Protein AF-A0A1J3K8N7-F1 (afdb_monomer_lite)

Radius of gyration: 24.27 Å; chains: 1; bounding box: 50×34×78 Å

pLDDT: mean 80.56, std 14.66, range [45.03, 94.81]

Foldseek 3Di:
DDPPPPDDDPPPPPDPQDLDLVVVCVVVPNPDSVVVQVCVVVVVDPPHDNHPDSPPDDDPVVVVVPDDDDDDDDDPDPPPPD

Secondary structure (DSSP, 8-state):
---------TT---------HHHHHHHTTS--HHHHHHHHHTT-SSSPPPP---TT---HHHHHHTPPPPPPPP-S------

Organism: Noccaea caerulescens (NCBI:txid107243)

InterPro domains:
  IPR025724 GAG-pre-integrase domain [PF13976] (10-67)

Sequence (82 aa):
SGNNCYMWDQSAKCLSVRDDVELWHKRLGHMNIRHLTDLVNKEIVRGVPKLKGCDKLVCGPCNQGKQIRVQHKKVSNVQFWI

Structure (mmCIF, N/CA/C/O backbone):
data_AF-A0A1J3K8N7-F1
#
_entry.id   AF-A0A1J3K8N7-F1
#
loop_
_atom_site.group_PDB
_atom_site.id
_atom_site.type_symbol
_atom_site.label_atom_id
_atom_site.label_alt_id
_atom_site.label_comp_id
_atom_site.label_asym_id
_atom_site.label_entity_id
_atom_site.label_seq_id
_atom_site.pdbx_PDB_ins_code
_atom_site.Cartn_x
_atom_site.Cartn_y
_atom_site.Cartn_z
_atom_site.occupancy
_atom_site.B_iso_or_equiv
_atom_site.auth_seq_id
_atom_site.auth_comp_id
_atom_site.auth_asym_id
_atom_site.auth_atom_id
_atom_site.pdbx_PDB_model_num
ATOM 1 N N . SER A 1 1 ? 10.578 -15.887 -44.373 1.00 48.03 1 SER A N 1
ATOM 2 C CA . SER A 1 1 ? 10.759 -14.447 -44.637 1.00 48.03 1 SER A CA 1
ATOM 3 C C . SER A 1 1 ? 9.420 -13.772 -44.408 1.00 48.03 1 SER A C 1
ATOM 5 O O . SER A 1 1 ? 8.454 -14.237 -44.997 1.00 48.03 1 SER A O 1
ATOM 7 N N . GLY A 1 2 ? 9.321 -12.810 -43.486 1.00 45.03 2 GLY A N 1
ATOM 8 C CA . GLY A 1 2 ? 8.030 -12.216 -43.101 1.00 45.03 2 GLY A CA 1
ATOM 9 C C . GLY A 1 2 ? 8.052 -11.497 -41.751 1.00 45.03 2 GLY A C 1
ATOM 10 O O . GLY A 1 2 ? 7.242 -11.770 -40.874 1.00 45.03 2 GLY A O 1
ATOM 11 N N . ASN A 1 3 ? 9.034 -10.627 -41.555 1.00 55.88 3 ASN A N 1
ATOM 12 C CA . ASN A 1 3 ? 9.147 -9.702 -40.435 1.00 55.88 3 ASN A CA 1
ATOM 13 C C . ASN A 1 3 ? 8.185 -8.525 -40.650 1.00 55.88 3 ASN A C 1
ATOM 15 O O . ASN A 1 3 ? 8.575 -7.487 -41.176 1.00 55.88 3 ASN A O 1
ATOM 19 N N . ASN A 1 4 ? 6.938 -8.676 -40.201 1.00 49.41 4 ASN A N 1
ATOM 20 C CA . ASN A 1 4 ? 5.968 -7.579 -40.160 1.00 49.41 4 ASN A CA 1
ATOM 21 C C . ASN A 1 4 ? 6.217 -6.711 -38.920 1.00 49.41 4 ASN A C 1
ATOM 23 O O . ASN A 1 4 ? 5.427 -6.678 -37.981 1.00 49.41 4 ASN A O 1
ATOM 27 N N . CYS A 1 5 ? 7.358 -6.027 -38.923 1.00 60.88 5 CYS A N 1
ATOM 28 C CA . CYS A 1 5 ? 7.651 -4.916 -38.032 1.00 60.88 5 CYS A CA 1
ATOM 29 C C . CYS A 1 5 ? 7.289 -3.634 -38.787 1.00 60.88 5 CYS A C 1
ATOM 31 O O . CYS A 1 5 ? 8.152 -2.977 -39.364 1.00 60.88 5 CYS A O 1
ATOM 33 N N . TYR A 1 6 ? 5.998 -3.324 -38.870 1.00 54.19 6 TYR A N 1
ATOM 34 C CA . TYR A 1 6 ? 5.553 -2.064 -39.447 1.00 54.19 6 TYR A CA 1
ATOM 35 C C . TYR A 1 6 ? 5.138 -1.136 -38.311 1.00 54.19 6 TYR A C 1
ATOM 37 O O . TYR A 1 6 ? 4.073 -1.285 -37.721 1.00 54.19 6 TYR A O 1
ATOM 45 N N . MET A 1 7 ? 6.011 -0.152 -38.083 1.00 50.25 7 MET A N 1
ATOM 46 C CA . MET A 1 7 ? 5.738 1.124 -37.421 1.00 50.25 7 MET A CA 1
ATOM 47 C C . MET A 1 7 ? 5.764 1.126 -35.883 1.00 50.25 7 MET A C 1
ATOM 49 O O . MET A 1 7 ? 4.840 1.618 -35.241 1.00 50.25 7 MET A O 1
ATOM 53 N N . TRP A 1 8 ? 6.871 0.683 -35.278 1.00 51.84 8 TRP A N 1
ATOM 54 C CA . TRP A 1 8 ? 7.322 1.340 -34.047 1.00 51.84 8 TRP A CA 1
ATOM 55 C C . TRP A 1 8 ? 8.277 2.462 -34.433 1.00 51.84 8 TRP A C 1
ATOM 57 O O . TRP A 1 8 ? 9.388 2.209 -34.893 1.00 51.84 8 TRP A O 1
ATOM 67 N N . ASP A 1 9 ? 7.818 3.701 -34.274 1.00 58.94 9 ASP A N 1
ATOM 68 C CA . ASP A 1 9 ? 8.708 4.851 -34.282 1.00 58.94 9 ASP A CA 1
ATOM 69 C C . ASP A 1 9 ? 9.763 4.644 -33.188 1.00 58.94 9 ASP A C 1
ATOM 71 O O . ASP A 1 9 ? 9.445 4.351 -32.032 1.00 58.94 9 ASP A O 1
ATOM 75 N N . GLN A 1 10 ? 11.031 4.766 -33.567 1.00 57.25 10 GLN A N 1
ATOM 76 C CA . GLN A 1 10 ? 12.197 4.486 -32.726 1.00 57.25 10 GLN A CA 1
ATOM 77 C C . GLN A 1 10 ? 12.286 5.435 -31.512 1.00 57.25 10 GLN A C 1
ATOM 79 O O . GLN A 1 10 ? 13.126 5.253 -30.631 1.00 57.25 10 GLN A O 1
ATOM 84 N N . SER A 1 11 ? 11.389 6.428 -31.450 1.00 59.69 11 SER A N 1
ATOM 85 C CA . SER A 1 11 ? 11.203 7.366 -30.348 1.00 59.69 11 SER A CA 1
ATOM 86 C C . SER A 1 11 ? 10.198 6.914 -29.278 1.00 59.69 11 SER A C 1
ATOM 88 O O . SER A 1 11 ? 10.088 7.576 -28.241 1.00 59.69 11 SER A O 1
ATOM 90 N N . ALA A 1 12 ? 9.491 5.789 -29.470 1.00 62.56 12 ALA A N 1
ATOM 91 C CA . ALA A 1 12 ? 8.566 5.237 -28.482 1.00 62.56 12 ALA A CA 1
ATOM 92 C C . ALA A 1 12 ? 9.340 4.687 -27.274 1.00 62.56 12 ALA A C 1
ATOM 94 O O . ALA A 1 12 ? 9.536 3.486 -27.094 1.00 62.56 12 ALA A O 1
ATOM 95 N N . LYS A 1 13 ? 9.808 5.594 -26.416 1.00 61.00 13 LYS A N 1
ATOM 96 C CA . LYS A 1 13 ? 10.395 5.269 -25.126 1.00 61.00 13 LYS A CA 1
ATOM 97 C C . LYS A 1 13 ? 9.285 4.655 -24.281 1.00 61.00 13 LYS A C 1
ATOM 99 O O . LYS A 1 13 ? 8.443 5.372 -23.742 1.00 61.00 13 LYS A O 1
ATOM 104 N N . CYS A 1 14 ? 9.265 3.327 -24.191 1.00 60.97 14 CYS A N 1
ATOM 105 C CA . CYS A 1 14 ? 8.399 2.618 -23.259 1.00 60.97 14 CYS A CA 1
ATOM 106 C C . CYS A 1 14 ? 8.559 3.267 -21.879 1.00 60.97 14 CYS A C 1
ATOM 108 O O . CYS A 1 14 ? 9.685 3.428 -21.402 1.00 60.97 14 CYS A O 1
ATOM 110 N N . LEU A 1 15 ? 7.450 3.687 -21.262 1.00 64.12 15 LEU A N 1
ATOM 111 C CA . LEU A 1 15 ? 7.474 4.257 -19.917 1.00 64.12 15 LEU A CA 1
ATOM 112 C C . LEU A 1 15 ? 8.156 3.248 -18.994 1.00 64.12 15 LEU A C 1
ATOM 114 O O . LEU A 1 15 ? 7.630 2.157 -18.767 1.00 64.12 15 LEU A O 1
ATOM 118 N N . SER A 1 16 ? 9.340 3.605 -18.494 1.00 68.88 16 SER A N 1
ATOM 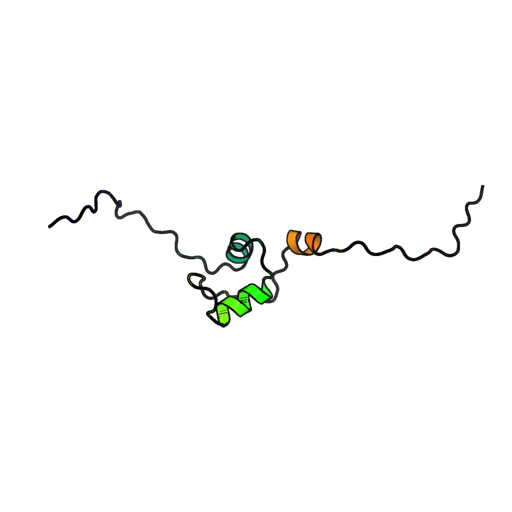119 C CA . SER A 1 16 ? 10.073 2.760 -17.563 1.00 68.88 16 SER A CA 1
ATOM 120 C C . SER A 1 16 ? 9.177 2.409 -16.385 1.00 68.88 16 SER A C 1
ATOM 122 O O . SER A 1 16 ? 8.442 3.251 -15.856 1.00 68.88 16 SER A O 1
ATOM 124 N N . VAL A 1 17 ? 9.248 1.148 -15.975 1.00 69.00 17 VAL A N 1
ATOM 125 C CA . VAL A 1 17 ? 8.582 0.659 -14.776 1.00 69.00 17 VAL A CA 1
ATOM 126 C C . VAL A 1 17 ? 9.061 1.499 -13.587 1.00 69.00 17 VAL A C 1
ATOM 128 O O . VAL A 1 17 ? 10.238 1.471 -13.243 1.00 69.00 17 VAL A O 1
ATOM 131 N N . ARG A 1 18 ? 8.154 2.284 -12.994 1.00 78.31 18 ARG A N 1
ATOM 132 C CA . ARG A 1 18 ? 8.451 3.106 -11.814 1.00 78.31 18 ARG A CA 1
ATOM 133 C C . ARG A 1 18 ? 8.451 2.226 -10.569 1.00 78.31 18 ARG A C 1
ATOM 135 O O . ARG A 1 18 ? 7.505 1.464 -10.369 1.00 78.31 18 ARG A O 1
ATOM 142 N N . ASP A 1 19 ? 9.463 2.370 -9.726 1.00 81.88 19 ASP A N 1
ATOM 143 C CA . ASP A 1 19 ? 9.628 1.726 -8.414 1.00 81.88 19 ASP A CA 1
ATOM 144 C C . ASP A 1 19 ? 8.843 2.432 -7.294 1.00 81.88 19 ASP A C 1
ATOM 146 O O . ASP A 1 19 ? 9.213 2.416 -6.121 1.00 81.88 19 ASP A O 1
ATOM 150 N N . ASP A 1 20 ? 7.710 3.025 -7.668 1.00 88.50 20 ASP A N 1
ATOM 151 C CA . ASP A 1 20 ? 6.857 3.822 -6.798 1.00 88.50 20 ASP A CA 1
ATOM 152 C C . ASP A 1 20 ? 5.817 2.943 -6.085 1.00 88.50 20 ASP A C 1
ATOM 154 O O . ASP A 1 20 ? 4.891 2.397 -6.694 1.00 88.50 20 ASP A O 1
ATOM 158 N N . VAL A 1 21 ? 5.967 2.834 -4.767 1.00 90.69 21 VAL A N 1
ATOM 159 C CA . VAL A 1 21 ? 5.072 2.089 -3.873 1.00 90.69 21 VAL A CA 1
ATOM 160 C C . VAL A 1 21 ? 3.627 2.555 -3.997 1.00 90.69 21 VAL A C 1
ATOM 162 O O . VAL A 1 21 ? 2.721 1.723 -4.021 1.00 90.69 21 VAL A O 1
ATOM 165 N N . GLU A 1 22 ? 3.390 3.865 -4.077 1.00 90.81 22 GLU A N 1
ATOM 166 C CA . GLU A 1 22 ? 2.042 4.426 -4.125 1.00 90.81 22 GLU A CA 1
ATOM 167 C C . GLU A 1 22 ? 1.348 4.059 -5.441 1.00 90.81 22 GLU A C 1
ATOM 169 O O . GLU A 1 22 ? 0.169 3.687 -5.453 1.00 90.81 22 GLU A O 1
ATOM 174 N N . LEU A 1 23 ? 2.093 4.093 -6.548 1.00 90.88 23 LEU A N 1
ATOM 175 C CA . LEU A 1 23 ? 1.603 3.663 -7.854 1.00 90.88 23 LEU A CA 1
ATOM 176 C C . LEU A 1 23 ? 1.189 2.188 -7.839 1.00 90.88 23 LEU A C 1
ATOM 178 O O . LEU A 1 23 ? 0.090 1.851 -8.285 1.00 90.88 23 LEU A O 1
ATOM 182 N N . TRP A 1 24 ? 2.052 1.306 -7.335 1.00 91.50 24 TRP A N 1
ATOM 183 C CA . TRP A 1 24 ? 1.773 -0.132 -7.298 1.00 91.50 24 TRP A CA 1
ATOM 184 C C . TRP A 1 24 ? 0.672 -0.492 -6.301 1.00 91.50 24 TRP A C 1
ATOM 186 O O . TRP A 1 24 ? -0.174 -1.329 -6.612 1.00 91.50 24 TRP A O 1
ATOM 196 N N . HIS A 1 25 ? 0.606 0.207 -5.167 1.00 92.81 25 HIS A N 1
ATOM 197 C CA . HIS A 1 25 ? -0.508 0.138 -4.226 1.00 92.81 25 HIS A CA 1
ATOM 198 C C . HIS A 1 25 ? -1.849 0.428 -4.918 1.00 92.81 25 HIS A C 1
ATOM 200 O O . HIS A 1 25 ? -2.788 -0.355 -4.773 1.00 92.81 25 HIS A O 1
ATOM 206 N N . LYS A 1 26 ? -1.937 1.503 -5.717 1.00 92.69 26 LYS A N 1
ATOM 207 C CA . LYS A 1 26 ? -3.153 1.855 -6.476 1.00 92.69 26 LYS A CA 1
ATOM 208 C C . LYS A 1 26 ? -3.459 0.842 -7.585 1.00 92.69 26 LYS A C 1
ATOM 210 O O . LYS A 1 26 ? -4.597 0.396 -7.696 1.00 92.69 26 LYS A O 1
ATOM 215 N N . ARG A 1 27 ? -2.455 0.435 -8.375 1.00 91.88 27 ARG A N 1
ATOM 216 C CA . ARG A 1 27 ? -2.612 -0.542 -9.476 1.00 91.88 27 ARG A CA 1
ATOM 217 C C . ARG A 1 27 ? -3.146 -1.895 -9.009 1.00 91.88 27 ARG A C 1
ATOM 219 O O . ARG A 1 27 ? -3.906 -2.522 -9.734 1.00 91.88 27 ARG A O 1
ATOM 226 N N . LEU A 1 28 ? -2.768 -2.326 -7.807 1.00 91.38 28 LEU A N 1
ATOM 227 C CA . LEU A 1 28 ? -3.200 -3.593 -7.209 1.00 91.38 28 LEU A CA 1
ATOM 228 C C . LEU A 1 28 ? -4.467 -3.448 -6.353 1.00 91.38 28 LEU A C 1
ATOM 230 O O . LEU A 1 28 ? -4.683 -4.227 -5.428 1.00 91.38 28 LEU A O 1
ATOM 234 N N . GLY A 1 29 ? -5.297 -2.439 -6.633 1.00 93.69 29 GLY A N 1
ATOM 235 C CA . GLY A 1 29 ? -6.590 -2.272 -5.973 1.00 93.69 29 GLY A CA 1
ATOM 236 C C . GLY A 1 29 ? -6.462 -1.881 -4.506 1.00 93.69 29 GLY A C 1
ATOM 237 O O . GLY A 1 29 ? -7.176 -2.412 -3.660 1.00 93.69 29 GLY A O 1
ATOM 238 N N . HIS A 1 30 ? -5.540 -0.970 -4.192 1.00 94.75 30 HIS A N 1
ATOM 239 C CA . HIS A 1 30 ? -5.321 -0.485 -2.831 1.00 94.75 30 HIS A CA 1
ATOM 240 C C . HIS A 1 30 ? -4.890 -1.577 -1.833 1.00 94.75 30 HIS A C 1
ATOM 242 O O . HIS A 1 30 ? -5.167 -1.499 -0.631 1.00 94.75 30 HIS A O 1
ATOM 248 N N . MET A 1 31 ? -4.151 -2.584 -2.313 1.00 92.00 31 MET A N 1
ATOM 249 C CA . MET A 1 31 ? -3.569 -3.638 -1.479 1.00 92.00 31 MET A CA 1
ATOM 250 C C . MET A 1 31 ? -2.772 -3.051 -0.307 1.00 92.00 31 MET A C 1
ATOM 252 O O . MET A 1 31 ? -2.082 -2.042 -0.446 1.0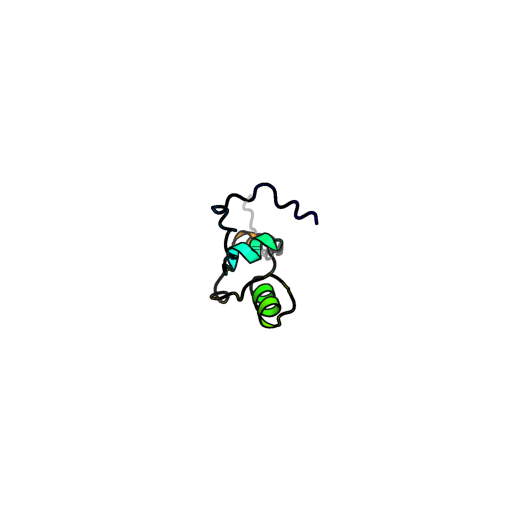0 92.00 31 MET A O 1
ATOM 256 N N . ASN A 1 32 ? -2.830 -3.691 0.863 1.00 91.75 32 ASN A N 1
ATOM 257 C CA . ASN A 1 32 ? -2.039 -3.273 2.020 1.00 91.75 32 ASN A CA 1
ATOM 258 C C . ASN A 1 32 ? -0.552 -3.133 1.642 1.00 91.75 32 ASN A C 1
ATOM 260 O O . ASN A 1 32 ? 0.055 -4.092 1.176 1.00 91.75 32 ASN A O 1
ATOM 264 N N . ILE A 1 33 ? 0.022 -1.953 1.885 1.00 91.88 33 ILE A N 1
ATOM 265 C CA . ILE A 1 33 ? 1.395 -1.607 1.493 1.00 91.88 33 ILE A CA 1
ATOM 266 C C . ILE A 1 33 ? 2.415 -2.573 2.095 1.00 91.88 33 ILE A C 1
ATOM 268 O O . ILE A 1 33 ? 3.308 -3.012 1.386 1.00 91.88 33 ILE A O 1
ATOM 272 N N . ARG A 1 34 ? 2.244 -2.982 3.359 1.00 90.88 34 ARG A N 1
ATOM 273 C CA . ARG A 1 34 ? 3.150 -3.945 4.008 1.00 90.88 34 ARG A CA 1
ATOM 274 C C . ARG A 1 34 ? 3.119 -5.296 3.298 1.00 90.88 34 ARG A C 1
ATOM 276 O O . ARG A 1 34 ? 4.162 -5.859 2.997 1.00 90.88 34 ARG A O 1
ATOM 283 N N . HIS A 1 35 ? 1.919 -5.777 2.971 1.00 91.69 35 HIS A N 1
ATOM 284 C CA . HIS A 1 35 ? 1.768 -7.024 2.222 1.00 91.69 35 HIS A CA 1
ATOM 285 C C . HIS A 1 35 ? 2.312 -6.910 0.798 1.00 91.69 35 HIS A C 1
ATOM 287 O O . HIS A 1 35 ? 2.945 -7.846 0.327 1.00 91.69 35 HIS A O 1
ATOM 293 N N . LEU A 1 36 ? 2.126 -5.771 0.130 1.00 92.56 36 LEU A N 1
ATOM 294 C CA . LEU A 1 36 ? 2.729 -5.513 -1.175 1.00 92.56 36 LEU A CA 1
ATOM 295 C C . LEU A 1 36 ? 4.261 -5.619 -1.105 1.00 92.56 36 LEU A C 1
ATOM 297 O O . LEU A 1 36 ? 4.858 -6.333 -1.907 1.00 92.56 36 LEU A O 1
ATOM 301 N N . THR A 1 37 ? 4.892 -4.966 -0.128 1.00 90.94 37 THR A N 1
ATOM 302 C CA . THR A 1 37 ? 6.343 -5.041 0.092 1.00 90.94 37 THR A CA 1
ATOM 303 C C . THR A 1 37 ? 6.801 -6.476 0.333 1.00 90.94 37 THR A C 1
ATOM 305 O O . THR A 1 37 ? 7.760 -6.920 -0.294 1.00 90.94 37 THR A O 1
ATOM 308 N N . ASP A 1 38 ? 6.094 -7.225 1.181 1.00 91.81 38 ASP A N 1
ATOM 309 C CA . ASP A 1 38 ? 6.413 -8.626 1.463 1.00 91.81 38 ASP A CA 1
ATOM 310 C C . ASP A 1 38 ? 6.309 -9.504 0.209 1.00 91.81 38 ASP A C 1
ATOM 312 O O . ASP A 1 38 ? 7.185 -10.329 -0.039 1.00 91.81 38 ASP A O 1
ATOM 316 N N . LEU A 1 39 ? 5.254 -9.331 -0.593 1.00 92.62 39 LEU A N 1
ATOM 317 C CA . LEU A 1 39 ? 5.033 -10.093 -1.825 1.00 92.62 39 LEU A CA 1
ATOM 318 C C . LEU A 1 39 ? 6.117 -9.824 -2.873 1.00 92.62 39 LEU A C 1
ATOM 320 O O . LEU A 1 39 ? 6.578 -10.759 -3.528 1.00 92.62 39 LEU A O 1
ATOM 324 N N . VAL A 1 40 ? 6.531 -8.563 -3.017 1.00 91.56 40 VAL A N 1
ATOM 325 C CA . VAL A 1 40 ? 7.610 -8.166 -3.931 1.00 91.56 40 VAL A CA 1
ATOM 326 C C . VAL A 1 40 ? 8.955 -8.696 -3.441 1.00 91.56 40 VAL A C 1
ATOM 328 O O . VAL A 1 40 ? 9.701 -9.275 -4.224 1.00 91.56 40 VAL A O 1
ATOM 331 N N . ASN A 1 41 ? 9.253 -8.562 -2.146 1.00 90.00 41 ASN A N 1
ATOM 332 C CA . ASN A 1 41 ? 10.516 -9.027 -1.567 1.00 90.00 41 ASN A CA 1
ATOM 333 C C . ASN A 1 41 ? 10.658 -10.553 -1.585 1.00 90.00 41 ASN A C 1
ATOM 335 O O . ASN A 1 41 ? 11.771 -11.056 -1.693 1.00 90.00 41 ASN A O 1
ATOM 339 N N . LYS A 1 42 ? 9.543 -11.284 -1.492 1.00 93.50 42 LYS A N 1
ATOM 340 C CA . LYS A 1 42 ? 9.501 -12.747 -1.634 1.00 93.50 42 LYS A CA 1
ATOM 341 C C . LYS A 1 42 ? 9.412 -13.213 -3.091 1.00 93.50 42 LYS A C 1
ATOM 343 O O . LYS A 1 42 ? 9.246 -14.405 -3.319 1.00 93.50 42 LYS A O 1
ATOM 348 N N . GLU A 1 43 ? 9.463 -12.291 -4.055 1.00 90.94 43 GLU A N 1
ATOM 349 C CA . GLU A 1 43 ? 9.391 -12.576 -5.495 1.00 90.94 43 GLU A CA 1
ATOM 350 C C . GLU A 1 43 ? 8.135 -13.375 -5.908 1.00 90.94 43 GLU A C 1
ATOM 352 O O . GLU A 1 43 ? 8.127 -14.099 -6.903 1.00 90.94 43 GLU A O 1
ATOM 357 N N . ILE A 1 44 ? 7.036 -13.226 -5.156 1.00 93.12 44 ILE A N 1
ATOM 358 C CA . ILE A 1 44 ? 5.767 -13.935 -5.400 1.00 93.12 44 ILE A CA 1
ATOM 359 C C . ILE A 1 44 ? 5.025 -13.332 -6.603 1.00 93.12 44 ILE A C 1
ATOM 361 O O . ILE A 1 44 ? 4.307 -14.031 -7.318 1.00 93.12 44 ILE A O 1
ATOM 365 N N . VAL A 1 45 ? 5.196 -12.030 -6.846 1.00 88.12 45 VAL A N 1
ATOM 366 C CA . VAL A 1 45 ? 4.528 -11.297 -7.930 1.00 88.12 45 VAL A CA 1
ATOM 367 C C . VAL A 1 45 ? 5.544 -10.949 -9.015 1.00 88.12 45 VAL A C 1
ATOM 369 O O . VAL A 1 45 ? 6.593 -10.372 -8.738 1.00 88.12 45 VAL A O 1
ATOM 372 N N . ARG A 1 46 ? 5.225 -11.275 -10.272 1.00 88.69 46 ARG A N 1
ATOM 373 C CA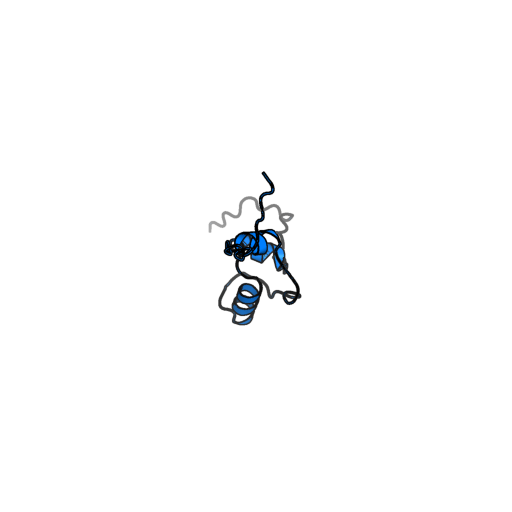 . ARG A 1 46 ? 6.076 -10.976 -11.435 1.00 88.69 46 ARG A CA 1
ATOM 374 C C . ARG A 1 46 ? 5.762 -9.595 -12.010 1.00 88.69 46 ARG A C 1
ATOM 376 O O . ARG A 1 46 ? 4.618 -9.154 -11.987 1.00 88.69 46 ARG A O 1
ATOM 383 N N . GLY A 1 47 ? 6.773 -8.931 -12.571 1.00 87.12 47 GLY A N 1
ATOM 384 C CA . GLY A 1 47 ? 6.605 -7.657 -13.287 1.00 87.12 47 GLY A CA 1
ATOM 385 C C . GLY A 1 47 ? 6.474 -6.414 -12.398 1.00 87.12 47 GLY A C 1
ATOM 386 O O . GLY A 1 47 ? 6.322 -5.312 -12.922 1.00 87.12 47 GLY A O 1
ATOM 387 N N . VAL A 1 48 ? 6.568 -6.570 -11.075 1.00 89.00 48 VAL A N 1
ATOM 388 C CA . VAL A 1 48 ? 6.652 -5.460 -10.116 1.00 89.00 48 VAL A CA 1
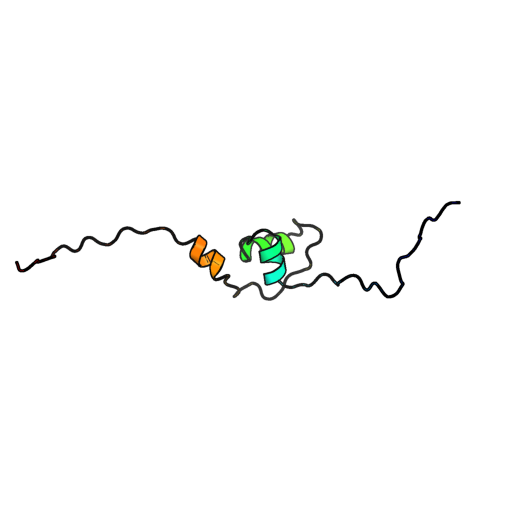ATOM 389 C C . VAL A 1 48 ? 8.135 -5.210 -9.805 1.00 89.00 48 VAL A C 1
ATOM 391 O O . VAL A 1 48 ? 8.856 -6.167 -9.518 1.00 89.00 48 VAL A O 1
ATOM 394 N N . PRO A 1 49 ? 8.632 -3.964 -9.883 1.00 89.31 49 PRO A N 1
ATOM 395 C CA . PRO A 1 49 ? 10.008 -3.640 -9.525 1.00 89.31 49 PRO A CA 1
ATOM 396 C C . PRO A 1 49 ? 10.209 -3.761 -8.012 1.00 89.31 49 PRO A C 1
ATOM 398 O O . PRO A 1 49 ? 9.254 -3.705 -7.238 1.00 89.31 49 PRO A O 1
ATOM 401 N N . LYS A 1 50 ? 11.467 -3.855 -7.572 1.00 88.44 50 LYS A N 1
ATOM 402 C CA . LYS A 1 50 ? 11.795 -3.787 -6.143 1.00 88.44 50 LYS A CA 1
ATOM 403 C C . LYS A 1 50 ? 11.361 -2.437 -5.581 1.00 88.44 50 LYS A C 1
ATOM 405 O O . LYS A 1 50 ? 11.809 -1.395 -6.049 1.00 88.44 50 LYS A O 1
ATOM 410 N N . LEU A 1 51 ? 10.503 -2.479 -4.571 1.00 88.38 51 LEU A N 1
ATOM 411 C CA . LEU A 1 51 ? 9.923 -1.298 -3.949 1.00 88.38 51 LEU A CA 1
ATOM 412 C C . LEU A 1 51 ? 10.782 -0.840 -2.761 1.00 88.38 51 LEU A C 1
ATOM 414 O O . LEU A 1 51 ? 11.222 -1.664 -1.960 1.00 88.38 51 LEU A O 1
ATOM 418 N N . LYS A 1 52 ? 11.014 0.471 -2.623 1.00 82.44 52 LYS A N 1
ATOM 419 C CA . LYS A 1 52 ? 11.758 1.081 -1.502 1.00 82.44 52 LYS A CA 1
ATOM 420 C C . LYS A 1 52 ? 10.876 2.086 -0.754 1.00 82.44 52 LYS A C 1
ATOM 422 O O . LYS A 1 52 ? 9.948 2.637 -1.328 1.00 82.44 52 LYS A O 1
ATOM 427 N N . GLY A 1 53 ? 11.167 2.341 0.525 1.00 78.94 53 GLY A N 1
ATOM 428 C CA . GLY A 1 53 ? 10.507 3.413 1.291 1.00 78.94 53 GLY A CA 1
ATOM 429 C C . GLY A 1 53 ? 9.065 3.122 1.734 1.00 78.94 53 GLY A C 1
ATOM 430 O O . GLY A 1 53 ? 8.269 4.045 1.880 1.00 78.94 53 GLY A O 1
ATOM 431 N N . CYS A 1 54 ? 8.713 1.853 1.953 1.00 79.25 54 CYS A N 1
ATOM 432 C CA . CYS A 1 54 ? 7.338 1.440 2.263 1.00 79.25 54 CYS A CA 1
ATOM 433 C C . CYS A 1 54 ? 6.921 1.678 3.728 1.00 79.25 54 CYS A C 1
ATOM 435 O O . CYS A 1 54 ? 5.731 1.798 4.015 1.00 79.25 54 CYS A O 1
ATOM 437 N N . ASP A 1 55 ? 7.878 1.752 4.658 1.00 73.50 55 ASP A N 1
ATOM 438 C CA . ASP A 1 55 ? 7.638 1.552 6.099 1.00 73.50 55 ASP A CA 1
ATOM 439 C C . ASP A 1 55 ? 6.754 2.614 6.769 1.00 73.50 55 ASP A C 1
ATOM 441 O O . ASP A 1 55 ? 6.216 2.384 7.851 1.00 73.50 55 ASP A O 1
ATOM 445 N N . LYS A 1 56 ? 6.595 3.782 6.139 1.00 77.38 56 LYS A N 1
ATOM 446 C CA . LYS A 1 56 ? 5.842 4.922 6.688 1.00 77.38 56 LYS A CA 1
ATOM 447 C C . LYS A 1 56 ? 4.661 5.353 5.819 1.00 77.38 56 LYS A C 1
ATOM 449 O O . LYS A 1 56 ? 3.997 6.332 6.151 1.00 77.38 56 LYS A O 1
ATOM 454 N N . LEU A 1 57 ? 4.390 4.661 4.710 1.00 87.75 57 LEU A N 1
ATOM 455 C CA . LEU A 1 57 ? 3.330 5.076 3.795 1.00 87.75 57 LEU A CA 1
ATOM 456 C C . LEU A 1 57 ? 1.963 4.664 4.356 1.00 87.75 57 LEU A C 1
ATOM 458 O O . LEU A 1 57 ? 1.675 3.481 4.545 1.00 87.75 57 LEU A O 1
ATOM 462 N N . VAL A 1 58 ? 1.101 5.649 4.604 1.00 89.81 58 VAL A N 1
ATOM 463 C CA . VAL A 1 58 ? -0.286 5.435 5.031 1.00 89.81 58 VAL A CA 1
ATOM 464 C C . VAL A 1 58 ? -1.213 6.019 3.976 1.00 89.81 58 VAL A C 1
ATOM 466 O O . VAL A 1 58 ? -1.232 7.223 3.743 1.00 89.81 58 VAL A O 1
ATOM 469 N N . CYS A 1 59 ? -2.017 5.163 3.346 1.00 93.38 59 CYS A N 1
ATOM 470 C CA . CYS A 1 59 ? -3.045 5.613 2.416 1.00 93.38 59 CYS A CA 1
ATOM 471 C C . CYS A 1 59 ? -4.288 6.077 3.194 1.00 93.38 59 CYS A C 1
ATOM 473 O O . CYS A 1 59 ? -4.981 5.258 3.803 1.00 93.38 59 CYS A O 1
ATOM 475 N N . GLY A 1 60 ? -4.580 7.380 3.153 1.00 93.94 60 GLY A N 1
ATOM 476 C CA . GLY A 1 60 ? -5.740 7.990 3.819 1.00 93.94 60 GLY A CA 1
ATOM 477 C C . GLY A 1 60 ? -7.078 7.317 3.469 1.00 93.94 60 GLY A C 1
ATOM 478 O O . GLY A 1 60 ? -7.747 6.837 4.386 1.00 93.94 60 GLY A O 1
ATOM 479 N N . PRO A 1 61 ? -7.435 7.185 2.174 1.00 94.19 61 PRO A N 1
ATOM 480 C CA . PRO A 1 61 ? -8.655 6.494 1.749 1.00 94.19 61 PRO A CA 1
ATOM 481 C C . PRO A 1 61 ? -8.755 5.050 2.253 1.00 94.19 61 PRO A C 1
ATOM 483 O O . PRO A 1 61 ? -9.806 4.629 2.728 1.00 94.19 61 PRO A O 1
ATOM 486 N N . CYS A 1 62 ? -7.650 4.295 2.228 1.00 94.81 62 CYS A N 1
ATOM 487 C CA . CYS A 1 62 ? -7.634 2.931 2.765 1.00 94.81 62 CYS A CA 1
ATOM 488 C C . CYS A 1 62 ? -7.866 2.907 4.272 1.00 94.81 62 CYS A C 1
ATOM 490 O O . CYS A 1 62 ? -8.543 2.018 4.776 1.00 94.81 62 CYS A O 1
ATOM 492 N N . ASN A 1 63 ? -7.263 3.847 5.001 1.00 93.31 63 ASN A N 1
ATOM 493 C CA . ASN A 1 63 ? -7.419 3.922 6.445 1.00 93.31 63 ASN A CA 1
ATOM 494 C C . ASN A 1 63 ? -8.871 4.237 6.813 1.00 93.31 63 ASN A C 1
ATOM 496 O O . ASN A 1 63 ? -9.432 3.572 7.673 1.00 93.31 63 ASN A O 1
ATOM 500 N N . GLN A 1 64 ? -9.497 5.186 6.112 1.00 93.56 64 GLN A N 1
ATOM 501 C CA . GLN A 1 64 ? -10.919 5.501 6.270 1.00 93.56 64 GLN A CA 1
ATOM 502 C C . GLN A 1 64 ? -11.811 4.303 5.924 1.00 93.56 64 GLN A C 1
ATOM 504 O O . GLN A 1 64 ? -12.685 3.958 6.711 1.00 93.56 64 GLN A O 1
ATOM 509 N N . GLY A 1 65 ? -11.551 3.613 4.810 1.00 92.94 65 GLY A N 1
ATOM 510 C CA . GLY A 1 65 ? -12.320 2.429 4.407 1.00 92.94 65 GLY A CA 1
ATOM 511 C C . GLY A 1 65 ? -12.191 1.234 5.360 1.00 92.94 65 GLY A C 1
ATOM 512 O O . GLY A 1 65 ? -13.079 0.391 5.406 1.00 92.94 65 GLY A O 1
ATOM 513 N N . LYS A 1 66 ? -11.107 1.163 6.145 1.00 91.44 66 LYS A N 1
ATOM 514 C CA . LYS A 1 66 ? -10.901 0.140 7.185 1.00 91.44 66 LYS A CA 1
ATOM 515 C C . LYS A 1 66 ? -11.565 0.479 8.520 1.00 91.44 66 LYS A C 1
ATOM 517 O O . LYS A 1 66 ? -11.595 -0.381 9.399 1.00 91.44 66 LYS A O 1
ATOM 522 N N . GLN A 1 67 ? -12.051 1.706 8.715 1.00 92.56 67 GLN A N 1
ATOM 523 C CA . GLN A 1 67 ? -12.713 2.075 9.963 1.00 92.56 67 GLN A CA 1
ATOM 524 C C . GLN A 1 67 ? -14.029 1.311 10.102 1.00 92.56 67 GLN A C 1
ATOM 526 O O . GLN A 1 67 ? -14.875 1.320 9.211 1.00 92.56 67 GLN A O 1
ATOM 531 N N . ILE A 1 68 ? -14.207 0.670 11.253 1.00 92.25 68 ILE A N 1
ATOM 532 C CA . ILE A 1 68 ? -15.460 0.022 11.632 1.00 92.25 68 ILE A CA 1
ATOM 533 C C . ILE A 1 68 ? -16.259 0.943 12.550 1.00 92.25 68 ILE A C 1
ATOM 535 O O . ILE A 1 68 ? -15.692 1.716 13.326 1.00 92.25 68 ILE A O 1
ATOM 539 N N . ARG A 1 69 ? -17.591 0.848 12.492 1.00 89.56 69 ARG A N 1
ATOM 540 C CA . ARG A 1 69 ? -18.449 1.542 13.457 1.00 89.56 69 ARG A CA 1
ATOM 541 C C . ARG A 1 69 ? -18.231 0.931 14.837 1.00 89.56 69 ARG A C 1
ATOM 543 O O . ARG A 1 69 ? -18.407 -0.270 15.017 1.00 89.56 69 ARG A O 1
ATOM 550 N N . VAL A 1 70 ? -17.884 1.769 15.806 1.00 86.38 70 VAL A N 1
ATOM 551 C CA . VAL A 1 70 ? -17.834 1.394 17.222 1.00 86.38 70 VAL A CA 1
ATOM 552 C C . VAL A 1 70 ? -19.091 1.897 17.921 1.00 86.38 70 VAL A C 1
ATOM 554 O O . VAL A 1 70 ? -19.623 2.950 17.572 1.00 86.38 70 VAL A O 1
ATOM 557 N N . GLN A 1 71 ? -19.589 1.140 18.899 1.00 86.25 71 GLN A N 1
ATOM 558 C CA . GLN A 1 71 ? -20.701 1.609 19.721 1.00 86.25 71 GLN A CA 1
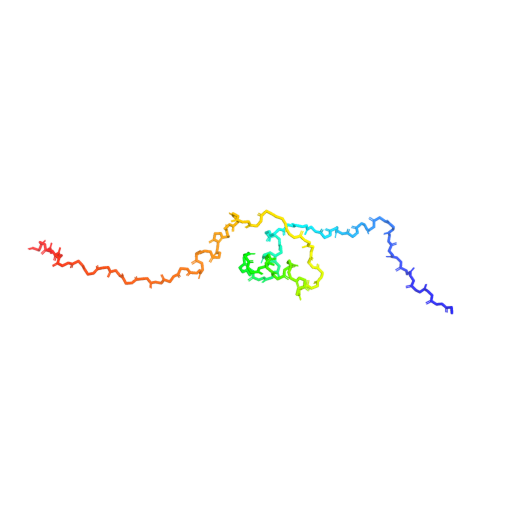ATOM 559 C C . GLN A 1 71 ? -20.252 2.794 20.576 1.00 86.25 71 GLN A C 1
ATOM 561 O O . GLN A 1 71 ? -19.161 2.793 21.150 1.00 86.25 71 GLN A O 1
ATOM 566 N N . HIS A 1 72 ? -21.118 3.798 20.687 1.00 85.38 72 HIS A N 1
ATOM 567 C CA . HIS A 1 72 ? -20.915 4.871 21.648 1.00 85.38 72 HIS A CA 1
ATOM 568 C C . HIS A 1 72 ? -20.976 4.303 23.069 1.00 85.38 72 HIS A C 1
ATOM 570 O O . HIS A 1 72 ? -21.796 3.432 23.372 1.00 85.38 72 HIS A O 1
ATOM 576 N N . LYS A 1 73 ? -20.111 4.805 23.957 1.00 86.06 73 LYS A N 1
ATOM 577 C CA . LYS A 1 73 ? -20.199 4.475 25.382 1.00 86.06 73 LYS A CA 1
ATOM 578 C C . LYS A 1 73 ? -21.550 4.955 25.908 1.00 86.06 73 LYS A C 1
ATOM 580 O O . LYS A 1 73 ? -21.958 6.079 25.614 1.00 86.06 73 LYS A O 1
ATOM 585 N N . LYS A 1 74 ? -22.232 4.115 26.691 1.00 81.06 74 LYS A N 1
ATOM 586 C CA . LYS A 1 74 ? -23.453 4.530 27.386 1.00 81.06 74 LYS A CA 1
ATOM 587 C C . LYS A 1 74 ? -23.103 5.686 28.319 1.00 81.06 74 LYS A C 1
ATOM 589 O O . LYS A 1 74 ? -22.249 5.536 29.189 1.00 81.06 74 LYS A O 1
ATOM 594 N N . VAL A 1 75 ? -23.756 6.824 28.126 1.00 82.81 75 VAL A N 1
ATOM 595 C CA . VAL A 1 75 ? -23.705 7.932 29.078 1.00 82.81 75 VAL A CA 1
ATOM 596 C C . VAL A 1 75 ? -24.722 7.608 30.168 1.00 82.81 75 VAL A C 1
ATOM 598 O O . VAL A 1 75 ? -25.908 7.486 29.880 1.00 82.81 75 VAL A O 1
ATOM 601 N N . SER A 1 76 ? -24.261 7.397 31.402 1.00 79.19 76 SER A N 1
ATOM 602 C CA . SER A 1 76 ? -25.116 6.994 32.529 1.00 79.19 76 SER A CA 1
ATOM 603 C C . SER A 1 76 ? -25.943 8.136 33.126 1.00 79.19 76 SER A C 1
ATOM 605 O O . SER A 1 76 ? -26.839 7.863 33.911 1.00 79.19 76 SER A O 1
ATOM 607 N N . ASN A 1 77 ? -25.691 9.390 32.740 1.00 68.88 77 ASN A N 1
ATOM 608 C CA . ASN A 1 77 ? -26.425 10.558 33.227 1.00 68.88 77 ASN A CA 1
ATOM 609 C C . ASN A 1 77 ? -26.708 11.532 32.084 1.00 68.88 77 ASN A C 1
ATOM 611 O O . ASN A 1 77 ? -25.994 12.515 31.897 1.00 68.88 77 ASN A O 1
ATOM 615 N N . VAL A 1 78 ? -27.757 11.257 31.311 1.00 67.94 78 VAL A N 1
ATOM 616 C CA . VAL A 1 78 ? -28.379 12.283 30.471 1.00 67.94 78 VAL A CA 1
ATOM 617 C C . VAL A 1 78 ? -29.559 12.841 31.264 1.00 67.94 78 VAL A C 1
ATOM 619 O O . VAL A 1 78 ? -30.685 12.370 31.135 1.00 67.94 78 VAL A O 1
ATOM 622 N N . GLN A 1 79 ? -29.287 13.795 32.157 1.00 67.19 79 GLN A N 1
ATOM 623 C CA . GLN A 1 79 ? -30.344 14.603 32.764 1.00 67.19 79 GLN A CA 1
ATOM 624 C C . GLN A 1 79 ? -30.828 15.596 31.710 1.00 67.19 79 GLN A C 1
ATOM 626 O O . GLN A 1 79 ? -30.235 16.654 31.506 1.00 67.19 79 GLN A O 1
ATOM 631 N N . PHE A 1 80 ? -31.898 15.222 31.014 1.00 62.00 80 PHE A N 1
ATOM 632 C CA . PHE A 1 80 ? -32.735 16.194 30.333 1.00 62.00 80 PHE A CA 1
ATOM 633 C C . PHE A 1 80 ? -33.484 16.963 31.418 1.00 62.00 80 PHE A C 1
ATOM 635 O O . PHE A 1 80 ? -34.423 16.446 32.017 1.00 62.00 80 PHE A O 1
ATOM 642 N N . TRP A 1 81 ? -33.015 18.173 31.709 1.00 55.62 81 TRP A N 1
ATOM 643 C CA . TRP A 1 81 ? -33.820 19.162 32.411 1.00 55.62 81 TRP A CA 1
ATOM 644 C C . TRP A 1 81 ? -34.909 19.613 31.435 1.00 55.62 81 TRP A C 1
ATOM 646 O O . TRP A 1 81 ? -34.660 20.460 30.578 1.00 55.62 81 TRP A O 1
ATOM 656 N N . ILE A 1 82 ? -36.058 18.939 31.495 1.00 53.91 82 ILE A N 1
ATOM 657 C CA . ILE A 1 82 ? -37.335 19.491 31.031 1.00 53.91 82 ILE A CA 1
ATOM 658 C C . ILE A 1 82 ? -37.912 20.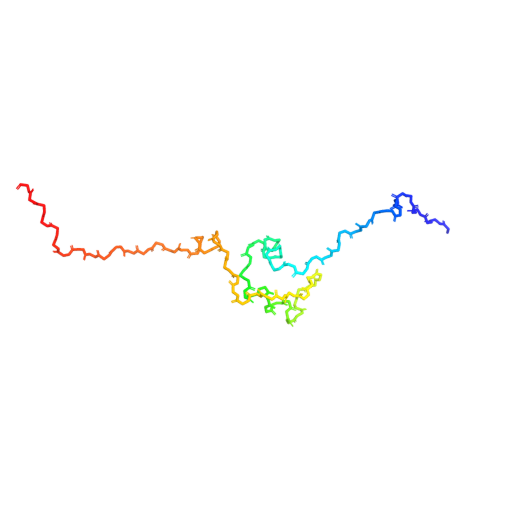283 32.200 1.00 53.91 82 ILE A C 1
ATOM 660 O O . ILE A 1 82 ? -37.848 19.750 33.333 1.00 53.91 82 ILE A O 1
#